Protein AF-A0A522FWD4-F1 (afdb_monomer_lite)

Sequence (171 aa):
MESTIRRTMKNAPSTPELKWQELSLNTLPHGPGVSNELAAQASQVLMGRAIPAAWKDVDYRQAAMEAEVEHAIAWQVRVNREERGWKQSNLANRMNTGQSAVSRLEDPAGGDVRVSTLLKAAHAFDCALLVRFVPYSEFAAVTADVRSDRLLACGFNDEQSQTRITSSYGH

Structure (mmCIF, N/CA/C/O backbone):
data_AF-A0A522FWD4-F1
#
_entry.id   AF-A0A522FWD4-F1
#
loop_
_atom_site.group_PDB
_atom_site.id
_atom_site.type_symbol
_atom_site.label_atom_id
_atom_site.label_alt_id
_atom_site.label_comp_id
_atom_site.label_asym_id
_atom_site.label_entity_id
_atom_site.label_seq_id
_atom_site.pdbx_PDB_ins_code
_atom_site.Cartn_x
_atom_site.Cartn_y
_atom_site.Cartn_z
_atom_site.occupancy
_atom_site.B_iso_or_equiv
_atom_site.auth_seq_id
_atom_site.auth_comp_id
_atom_site.auth_asym_id
_atom_site.auth_atom_id
_atom_site.pdbx_PDB_model_num
ATOM 1 N N . MET A 1 1 ? -15.386 -3.727 32.557 1.00 45.81 1 MET A N 1
ATOM 2 C CA . MET A 1 1 ? -15.192 -4.561 31.347 1.00 45.81 1 MET A CA 1
ATOM 3 C C . MET A 1 1 ? -13.833 -4.347 30.662 1.00 45.81 1 MET A C 1
ATOM 5 O O . MET A 1 1 ? -13.519 -5.100 29.756 1.00 45.81 1 MET A O 1
ATOM 9 N N . GLU A 1 2 ? -12.977 -3.424 31.128 1.00 32.91 2 GLU A N 1
ATOM 10 C CA . GLU A 1 2 ? -11.593 -3.254 30.624 1.00 32.91 2 GLU A CA 1
ATOM 11 C C . GLU A 1 2 ? -10.557 -4.221 31.239 1.00 32.91 2 GLU A C 1
ATOM 13 O O . GLU A 1 2 ? -9.424 -4.309 30.766 1.00 32.91 2 GLU A O 1
ATOM 18 N N . SER A 1 3 ? -10.915 -4.967 32.290 1.00 41.16 3 SER A N 1
ATOM 19 C CA . SER A 1 3 ? -9.969 -5.802 33.050 1.00 41.16 3 SER A CA 1
ATOM 20 C C . SER A 1 3 ? -9.715 -7.192 32.455 1.00 41.16 3 SER A C 1
ATOM 22 O O . SER A 1 3 ? -8.716 -7.822 32.797 1.00 41.16 3 SER A O 1
ATOM 24 N N . THR A 1 4 ? -10.565 -7.670 31.542 1.00 38.44 4 THR A N 1
ATOM 25 C CA . THR A 1 4 ? -10.429 -9.017 30.956 1.00 38.44 4 THR A CA 1
ATOM 26 C C . THR A 1 4 ? -9.455 -9.036 29.772 1.00 38.44 4 THR A C 1
ATOM 28 O O . THR A 1 4 ? -8.683 -9.980 29.628 1.00 38.44 4 THR A O 1
ATOM 31 N N . ILE A 1 5 ? -9.403 -7.960 28.977 1.00 39.94 5 ILE A N 1
ATOM 32 C CA . ILE A 1 5 ? -8.589 -7.885 27.748 1.00 39.94 5 ILE A CA 1
ATOM 33 C C . ILE A 1 5 ? -7.087 -7.767 28.063 1.00 39.94 5 ILE A C 1
ATOM 35 O O . ILE A 1 5 ? -6.254 -8.347 27.372 1.00 39.94 5 ILE A O 1
ATOM 39 N N . ARG A 1 6 ? -6.702 -7.108 29.168 1.00 35.59 6 ARG A N 1
ATOM 40 C CA . ARG A 1 6 ? -5.281 -7.025 29.569 1.00 35.59 6 ARG A CA 1
ATOM 41 C C . ARG A 1 6 ? -4.695 -8.359 30.051 1.00 35.59 6 ARG A C 1
ATOM 43 O O . ARG A 1 6 ? -3.475 -8.478 30.139 1.00 35.59 6 ARG A O 1
ATOM 50 N N . ARG A 1 7 ? -5.526 -9.359 30.377 1.00 35.22 7 ARG A N 1
ATOM 51 C CA . ARG A 1 7 ? -5.059 -10.663 30.881 1.00 35.22 7 ARG A CA 1
ATOM 52 C C . ARG A 1 7 ? -4.699 -11.633 29.755 1.00 35.22 7 ARG A C 1
ATOM 54 O O . ARG A 1 7 ? -3.834 -12.477 29.957 1.00 35.22 7 ARG A O 1
ATOM 61 N N . THR A 1 8 ? -5.302 -11.488 28.577 1.00 39.31 8 THR A N 1
ATOM 62 C CA . THR A 1 8 ? -5.103 -12.407 27.445 1.00 39.31 8 THR A CA 1
ATOM 63 C C . THR A 1 8 ? -3.861 -12.092 26.609 1.00 39.31 8 THR A C 1
ATOM 65 O O . THR A 1 8 ? -3.303 -13.004 26.011 1.00 39.31 8 THR A O 1
ATOM 68 N N . MET A 1 9 ? -3.340 -10.857 26.636 1.00 34.66 9 MET A N 1
ATOM 69 C CA . MET A 1 9 ? -2.091 -10.510 25.931 1.00 34.66 9 MET A CA 1
ATOM 70 C C . MET A 1 9 ? -0.801 -10.916 26.663 1.00 34.66 9 MET A C 1
ATOM 72 O O . MET A 1 9 ? 0.269 -10.883 26.065 1.00 34.66 9 MET A O 1
ATOM 76 N N . LYS A 1 10 ? -0.871 -11.340 27.933 1.00 39.94 10 LYS A N 1
ATOM 77 C CA . LYS A 1 10 ? 0.307 -11.831 28.678 1.00 39.94 10 LYS A CA 1
ATOM 78 C C . LYS A 1 10 ? 0.773 -13.237 28.265 1.00 39.94 10 LYS A C 1
ATOM 80 O O . LYS A 1 10 ? 1.850 -13.634 28.687 1.00 39.94 10 LYS A O 1
ATOM 85 N N . ASN A 1 11 ? -0.009 -13.954 27.452 1.00 40.97 11 ASN A N 1
ATOM 86 C CA . ASN A 1 11 ? 0.261 -15.336 27.035 1.00 40.97 11 ASN A CA 1
ATOM 87 C C . ASN A 1 11 ? 0.522 -15.489 25.525 1.00 40.97 11 ASN A C 1
ATOM 89 O O . ASN A 1 11 ? 0.455 -16.604 25.012 1.00 40.97 11 ASN A O 1
ATOM 93 N N . ALA A 1 12 ? 0.806 -14.405 24.794 1.00 41.47 12 ALA A N 1
ATOM 94 C CA . ALA A 1 12 ? 1.324 -14.557 23.435 1.00 41.47 12 ALA A CA 1
ATOM 95 C C . ALA A 1 12 ? 2.666 -15.317 23.509 1.00 41.47 12 ALA A C 1
ATOM 97 O O . ALA A 1 12 ? 3.496 -14.950 24.347 1.00 41.47 12 ALA A O 1
ATOM 98 N N . PRO A 1 13 ? 2.890 -16.376 22.705 1.00 39.97 13 PRO A N 1
ATOM 99 C CA . PRO A 1 13 ? 4.178 -17.053 22.692 1.00 39.97 13 PRO A CA 1
ATOM 100 C C . PRO A 1 13 ? 5.248 -16.016 22.355 1.00 39.97 13 PRO A C 1
ATOM 102 O O . PRO A 1 13 ? 5.158 -15.334 21.335 1.00 39.97 13 PRO A O 1
ATOM 105 N N . SER A 1 14 ? 6.228 -15.850 23.245 1.00 47.66 14 SER A N 1
ATOM 106 C CA . SER A 1 14 ? 7.379 -14.993 22.985 1.00 47.66 14 SER A CA 1
ATOM 107 C C . SER A 1 14 ? 8.062 -15.509 21.726 1.00 47.66 14 SER A C 1
ATOM 109 O O . SER A 1 14 ? 8.572 -16.631 21.732 1.00 47.66 14 SER A O 1
ATOM 111 N N . THR A 1 15 ? 8.052 -14.721 20.651 1.00 44.56 15 THR A N 1
ATOM 112 C CA . THR A 1 15 ? 8.848 -15.013 19.460 1.00 44.56 15 THR A CA 1
ATOM 113 C C . THR A 1 15 ? 10.297 -15.189 19.921 1.00 44.56 15 THR A C 1
ATOM 115 O O . THR A 1 15 ? 10.832 -14.254 20.523 1.00 44.56 15 THR A O 1
ATOM 118 N N . PRO A 1 16 ? 10.927 -16.364 19.738 1.00 47.03 16 PRO A N 1
ATOM 119 C CA . PRO A 1 16 ? 12.306 -16.547 20.161 1.00 47.03 16 PRO A CA 1
ATOM 120 C C . PRO A 1 16 ? 13.183 -15.544 19.409 1.00 47.03 16 PRO A C 1
ATOM 122 O O . PRO A 1 16 ? 13.099 -15.424 18.186 1.00 47.03 16 PRO A O 1
ATOM 125 N N . GLU A 1 17 ? 13.986 -14.787 20.155 1.00 40.53 17 GLU A N 1
ATOM 126 C CA . GLU A 1 17 ? 14.934 -13.814 19.618 1.00 40.53 17 GLU A CA 1
ATOM 127 C C . GLU A 1 17 ? 16.038 -14.578 18.870 1.00 40.53 17 GLU A C 1
ATOM 129 O O . GLU A 1 17 ? 17.002 -15.072 19.457 1.00 40.53 17 GLU A O 1
ATOM 134 N N . LEU A 1 18 ? 15.839 -14.774 17.565 1.00 42.09 18 LEU A N 1
ATOM 135 C CA . LEU A 1 18 ? 16.768 -15.504 16.710 1.00 42.09 18 LEU A CA 1
ATOM 136 C C . LEU A 1 18 ? 18.031 -14.662 16.503 1.00 42.09 18 LEU A C 1
ATOM 138 O O . LEU A 1 18 ? 18.002 -13.609 15.864 1.00 42.09 18 LEU A O 1
ATOM 142 N N . LYS A 1 19 ? 19.160 -15.135 17.041 1.00 44.81 19 LYS A N 1
ATOM 143 C CA . LYS A 1 19 ? 20.478 -14.550 16.777 1.00 44.81 19 LYS A CA 1
ATOM 144 C C . LYS A 1 19 ? 20.873 -14.840 15.329 1.00 44.81 19 LYS A C 1
ATOM 146 O O . LYS A 1 19 ? 21.016 -15.992 14.934 1.00 44.81 19 LYS A O 1
ATOM 151 N N . TRP A 1 20 ? 21.108 -13.781 14.558 1.00 41.31 20 TRP A N 1
ATOM 152 C CA . TRP A 1 20 ? 21.399 -13.809 13.117 1.00 41.31 20 TRP A CA 1
ATOM 153 C C . TRP A 1 20 ? 22.634 -14.628 12.683 1.00 41.31 20 TRP A C 1
ATOM 155 O O . TRP A 1 20 ? 22.859 -14.783 11.489 1.00 41.31 20 TRP A O 1
ATOM 165 N N . GLN A 1 21 ? 23.441 -15.152 13.612 1.00 47.34 21 GLN A N 1
ATOM 166 C CA . GLN A 1 21 ? 24.726 -15.801 13.316 1.00 47.34 21 GLN A CA 1
ATOM 167 C C . GLN A 1 21 ? 24.648 -17.316 13.026 1.00 47.34 21 GLN A C 1
ATOM 169 O O . GLN A 1 21 ? 25.662 -17.888 12.644 1.00 47.34 21 GLN A O 1
ATOM 174 N N . GLU A 1 22 ? 23.483 -17.970 13.142 1.00 41.38 22 GLU A N 1
ATOM 175 C CA . GLU A 1 22 ? 23.361 -19.444 13.006 1.00 41.38 22 GLU A CA 1
ATOM 176 C C . GLU A 1 22 ? 22.384 -19.932 11.915 1.00 41.38 22 GLU A C 1
ATOM 178 O O . GLU A 1 22 ? 22.171 -21.135 11.755 1.00 41.38 22 GLU A O 1
ATOM 183 N N . LEU A 1 23 ? 21.800 -19.037 11.113 1.00 37.28 23 LEU A N 1
ATOM 184 C CA . LEU A 1 23 ? 20.829 -19.424 10.085 1.00 37.28 23 LEU A CA 1
ATOM 185 C C . LEU A 1 23 ? 21.528 -19.823 8.774 1.00 37.28 23 LEU A C 1
ATOM 187 O O . LEU A 1 23 ? 21.748 -19.005 7.885 1.00 37.28 23 LEU A O 1
ATOM 191 N N . SER A 1 24 ? 21.849 -21.111 8.639 1.00 46.03 24 SER A N 1
ATOM 192 C CA . SER A 1 24 ? 22.010 -21.741 7.321 1.00 46.03 24 SER A CA 1
ATOM 193 C C . SER A 1 24 ? 20.687 -21.641 6.548 1.00 46.03 24 SER A C 1
ATOM 195 O O . SER A 1 24 ? 19.621 -21.842 7.134 1.00 46.03 24 SER A O 1
ATOM 197 N N . LEU A 1 25 ? 20.739 -21.373 5.234 1.00 44.12 25 LEU A N 1
ATOM 198 C CA . LEU A 1 25 ? 19.561 -21.236 4.354 1.00 44.12 25 LEU A CA 1
ATOM 199 C C . LEU A 1 25 ? 18.585 -22.433 4.429 1.00 44.12 25 LEU A C 1
ATOM 201 O O . LEU A 1 25 ? 17.412 -22.277 4.103 1.00 44.12 25 LEU A O 1
ATOM 205 N N . ASN A 1 26 ? 19.042 -23.595 4.911 1.00 42.28 26 ASN A N 1
ATOM 206 C CA . ASN A 1 26 ? 18.241 -24.814 5.062 1.00 42.28 26 ASN A CA 1
ATOM 207 C C . ASN A 1 26 ? 17.486 -24.941 6.404 1.00 42.28 26 ASN A C 1
ATOM 209 O O . ASN A 1 26 ? 16.779 -25.928 6.591 1.00 42.28 26 ASN A O 1
ATOM 213 N N . THR A 1 27 ? 17.607 -23.980 7.328 1.00 44.22 27 THR A N 1
ATOM 214 C CA . THR A 1 27 ? 17.000 -24.051 8.678 1.00 44.22 27 THR A CA 1
ATOM 215 C C . THR A 1 27 ? 16.095 -22.851 8.983 1.00 44.22 27 THR A C 1
ATOM 217 O O . THR A 1 27 ? 15.878 -22.503 10.143 1.00 44.22 27 THR A O 1
ATOM 220 N N . LEU A 1 28 ? 15.567 -22.170 7.962 1.00 39.78 28 LEU A N 1
ATOM 221 C CA . LEU A 1 28 ? 14.598 -21.097 8.193 1.00 39.78 28 LEU A CA 1
ATOM 222 C C . LEU A 1 28 ? 13.273 -21.699 8.698 1.00 39.78 28 LEU A C 1
ATOM 224 O O . LEU A 1 28 ? 12.717 -22.572 8.031 1.00 39.78 28 LEU A O 1
ATOM 228 N N . PRO A 1 29 ? 12.739 -21.258 9.852 1.00 43.88 29 PRO A N 1
ATOM 229 C CA . PRO A 1 29 ? 11.448 -21.730 10.334 1.00 43.88 29 PRO A CA 1
ATOM 230 C C . PRO A 1 29 ? 10.346 -21.327 9.346 1.00 43.88 29 PRO A C 1
ATOM 232 O O . PRO A 1 29 ? 10.140 -20.145 9.071 1.00 43.88 29 PRO A O 1
ATOM 235 N N . HIS A 1 30 ? 9.632 -22.313 8.804 1.00 47.50 30 HIS A N 1
ATOM 236 C CA . HIS A 1 30 ? 8.455 -22.073 7.975 1.00 47.50 30 HIS A CA 1
ATOM 237 C C . HIS A 1 30 ? 7.273 -21.666 8.867 1.00 47.50 30 HIS A C 1
ATOM 239 O O . HIS A 1 30 ? 7.034 -22.276 9.911 1.00 47.50 30 HIS A O 1
ATOM 245 N N . GLY A 1 31 ? 6.541 -20.620 8.473 1.00 40.72 31 GLY A N 1
ATOM 246 C CA . GLY A 1 31 ? 5.335 -20.194 9.183 1.00 40.72 31 GLY A CA 1
ATOM 247 C C . GLY A 1 31 ? 4.258 -21.293 9.177 1.00 40.72 31 GLY A C 1
ATOM 248 O O . GLY A 1 31 ? 4.197 -22.084 8.232 1.00 40.72 31 GLY A O 1
ATOM 249 N N . PRO A 1 32 ? 3.400 -21.373 10.207 1.00 42.03 32 PRO A N 1
ATOM 250 C CA . PRO A 1 32 ? 2.343 -22.373 10.254 1.00 42.03 32 PRO A CA 1
ATOM 251 C C . PRO A 1 32 ? 1.292 -22.066 9.176 1.00 42.03 32 PRO A C 1
ATOM 253 O O . PRO A 1 32 ? 0.534 -21.112 9.322 1.00 42.03 32 PRO A O 1
ATOM 256 N N . GLY A 1 33 ? 1.224 -22.868 8.106 1.00 47.00 33 GLY A N 1
ATOM 257 C CA . GLY A 1 33 ? -0.013 -22.969 7.317 1.00 47.00 33 GLY A CA 1
ATOM 258 C C . GLY A 1 33 ? 0.056 -22.985 5.788 1.00 47.00 33 GLY A C 1
ATOM 259 O O . GLY A 1 33 ? -1.010 -23.024 5.186 1.00 47.00 33 GLY A O 1
ATOM 260 N N . VAL A 1 34 ? 1.220 -22.993 5.126 1.00 43.12 34 VAL A N 1
ATOM 261 C CA . VAL A 1 34 ? 1.256 -23.096 3.648 1.00 43.12 34 VAL A CA 1
ATOM 262 C C . VAL A 1 34 ? 2.308 -24.107 3.192 1.00 43.12 34 VAL A C 1
ATOM 264 O O . VAL A 1 34 ? 3.494 -23.929 3.454 1.00 43.12 34 VAL A O 1
ATOM 267 N N . SER A 1 35 ? 1.884 -25.173 2.504 1.00 49.97 35 SER A N 1
ATOM 268 C CA . SER A 1 35 ? 2.802 -26.127 1.863 1.00 49.97 35 SER A CA 1
ATOM 269 C C . SER A 1 35 ? 3.562 -25.447 0.716 1.00 49.97 35 SER A C 1
ATOM 271 O O . SER A 1 35 ? 2.956 -24.721 -0.075 1.00 49.97 35 SER A O 1
ATOM 273 N N . ASN A 1 36 ? 4.867 -25.726 0.583 1.00 49.66 36 ASN A N 1
ATOM 274 C CA . ASN A 1 36 ? 5.764 -25.158 -0.444 1.00 49.66 36 ASN A CA 1
ATOM 275 C C . ASN A 1 36 ? 5.204 -25.218 -1.877 1.00 49.66 36 ASN A C 1
ATOM 277 O O . ASN A 1 36 ? 5.490 -24.348 -2.696 1.00 49.66 36 ASN A O 1
ATOM 281 N N . GLU A 1 37 ? 4.393 -26.228 -2.178 1.00 45.03 37 GLU A N 1
ATOM 282 C CA . GLU A 1 37 ? 3.821 -26.447 -3.505 1.00 45.03 37 GLU A CA 1
ATOM 283 C C . GLU A 1 37 ? 2.792 -25.380 -3.901 1.00 45.03 37 GLU A C 1
ATOM 285 O O . GLU A 1 37 ? 2.818 -24.919 -5.036 1.00 45.03 37 GLU A O 1
ATOM 290 N N . LEU A 1 38 ? 1.943 -24.912 -2.980 1.00 47.66 38 LEU A N 1
ATOM 291 C CA . LEU A 1 38 ? 0.913 -23.902 -3.273 1.00 47.66 38 LEU A CA 1
ATOM 292 C C . LEU A 1 38 ? 1.526 -22.524 -3.556 1.00 47.66 38 LEU A C 1
ATOM 294 O O . LEU A 1 38 ? 1.116 -21.834 -4.490 1.00 47.66 38 LEU A O 1
ATOM 298 N N . ALA A 1 39 ? 2.553 -22.146 -2.790 1.00 43.28 39 ALA A N 1
ATOM 299 C CA . ALA A 1 39 ? 3.295 -20.906 -3.010 1.00 43.28 39 ALA A CA 1
ATOM 300 C C . ALA A 1 39 ? 4.093 -20.942 -4.329 1.00 43.28 39 ALA A C 1
ATOM 302 O O . ALA A 1 39 ? 4.107 -19.958 -5.072 1.00 43.28 39 ALA A O 1
ATOM 303 N N . ALA A 1 40 ? 4.711 -22.084 -4.654 1.00 46.66 40 ALA A N 1
ATOM 304 C CA . ALA A 1 40 ? 5.443 -22.270 -5.906 1.00 46.66 40 ALA A CA 1
ATOM 305 C C . ALA A 1 40 ? 4.516 -22.278 -7.135 1.00 46.66 40 ALA A C 1
ATOM 307 O O . ALA A 1 40 ? 4.835 -21.660 -8.152 1.00 46.66 40 ALA A O 1
ATOM 308 N N . GLN A 1 41 ? 3.347 -22.917 -7.032 1.00 47.97 41 GLN A N 1
ATOM 309 C CA . GLN A 1 41 ? 2.347 -22.963 -8.103 1.00 47.97 41 GLN A CA 1
ATOM 310 C C . GLN A 1 41 ? 1.761 -21.574 -8.397 1.00 47.97 41 GLN A C 1
ATOM 312 O O . GLN A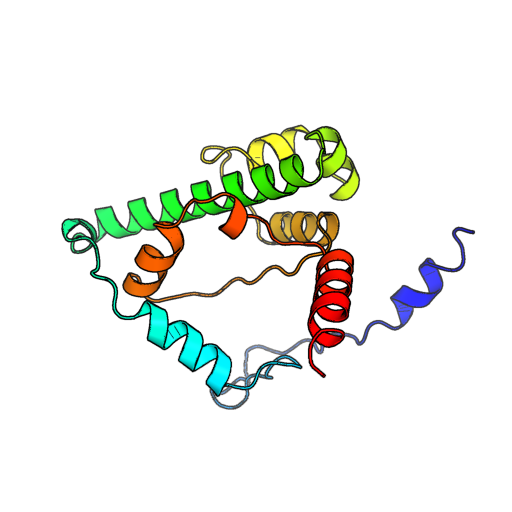 1 41 ? 1.638 -21.200 -9.563 1.00 47.97 41 GLN A O 1
ATOM 317 N N . ALA A 1 42 ? 1.474 -20.769 -7.366 1.00 48.91 42 ALA A N 1
ATOM 318 C CA . ALA A 1 42 ? 1.004 -19.393 -7.544 1.00 48.91 42 ALA A CA 1
ATOM 319 C C . ALA A 1 42 ? 2.040 -18.505 -8.265 1.00 48.91 42 ALA A C 1
ATOM 321 O O . ALA A 1 42 ? 1.672 -17.710 -9.131 1.00 48.91 42 ALA A O 1
ATOM 322 N N . SER A 1 43 ? 3.334 -18.677 -7.963 1.00 47.69 43 SER A N 1
ATOM 323 C CA . SER A 1 43 ? 4.421 -17.957 -8.647 1.00 47.69 43 SER A CA 1
ATOM 324 C C . SER A 1 43 ? 4.598 -18.428 -10.103 1.00 47.69 43 SER A C 1
ATOM 326 O O . SER A 1 43 ? 4.727 -17.599 -11.004 1.00 47.69 43 SER A O 1
ATOM 328 N N . GLN A 1 44 ? 4.482 -19.734 -10.386 1.00 49.88 44 GLN A N 1
ATOM 329 C CA . GLN A 1 44 ? 4.576 -20.280 -11.751 1.00 49.88 44 GLN A CA 1
ATOM 330 C C . GLN A 1 44 ? 3.498 -19.755 -12.711 1.00 49.88 44 GLN A C 1
ATOM 332 O O . GLN A 1 44 ? 3.799 -19.502 -13.877 1.00 49.88 44 GLN A O 1
ATOM 337 N N . VAL A 1 45 ? 2.265 -19.538 -12.241 1.00 52.56 45 VAL A N 1
ATOM 338 C CA . VAL A 1 45 ? 1.175 -18.988 -13.074 1.00 52.56 45 VAL A CA 1
ATOM 339 C C . VAL A 1 45 ? 1.458 -17.540 -13.511 1.00 52.56 45 VAL A C 1
ATOM 341 O O . VAL A 1 45 ? 1.031 -17.120 -14.586 1.00 52.56 45 VAL A O 1
ATOM 344 N N . LEU A 1 46 ? 2.222 -16.777 -12.722 1.00 51.56 46 LEU A N 1
ATOM 345 C CA . LEU A 1 46 ? 2.565 -15.379 -13.013 1.00 51.56 46 LEU A CA 1
ATOM 346 C C . LEU A 1 46 ? 3.832 -15.2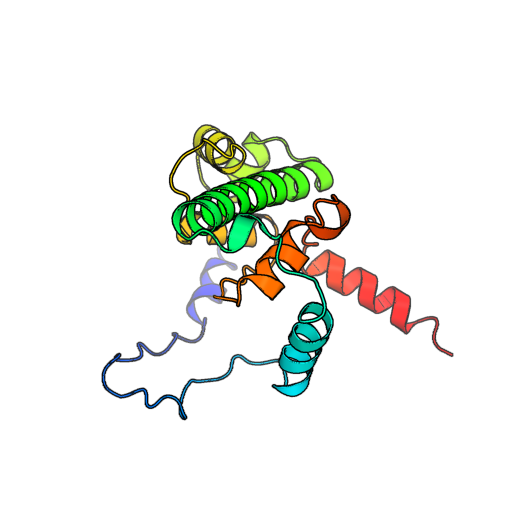26 -13.876 1.00 51.56 46 LEU A C 1
ATOM 348 O O . LEU A 1 46 ? 3.991 -14.206 -14.547 1.00 51.56 46 LEU A O 1
ATOM 352 N N . MET A 1 47 ? 4.696 -16.247 -13.930 1.00 48.78 47 MET A N 1
ATOM 353 C CA . MET A 1 47 ? 5.969 -16.239 -14.675 1.00 48.78 47 MET A CA 1
ATOM 354 C C . MET A 1 47 ? 5.833 -16.212 -16.214 1.00 48.78 47 MET A C 1
ATOM 356 O O . MET A 1 47 ? 6.842 -16.113 -16.909 1.00 48.78 47 MET A O 1
ATOM 360 N N . GLY A 1 48 ? 4.614 -16.255 -16.765 1.00 47.12 48 GLY A N 1
ATOM 361 C CA . GLY A 1 48 ? 4.352 -16.241 -18.212 1.00 47.12 48 GLY A CA 1
ATOM 362 C C . GLY A 1 48 ? 4.099 -14.864 -18.845 1.00 47.12 48 GLY A C 1
ATOM 363 O O . GLY A 1 48 ? 3.846 -14.794 -20.048 1.00 47.12 48 GLY A O 1
ATOM 364 N N . ARG A 1 49 ? 4.120 -13.766 -18.077 1.00 58.00 49 ARG A N 1
ATOM 365 C CA . ARG A 1 49 ? 3.865 -12.414 -18.611 1.00 58.00 49 ARG A CA 1
ATOM 366 C C . ARG A 1 49 ? 5.150 -11.727 -19.073 1.00 58.00 49 ARG A C 1
ATOM 368 O O . ARG A 1 49 ? 6.183 -11.781 -18.410 1.00 58.00 49 ARG A O 1
ATOM 375 N N . ALA A 1 50 ? 5.073 -11.077 -20.234 1.00 66.31 50 ALA A N 1
ATOM 376 C CA . ALA A 1 50 ? 6.200 -10.374 -20.832 1.00 66.31 50 ALA A CA 1
ATOM 377 C C . ALA A 1 50 ? 6.619 -9.178 -19.966 1.00 66.31 50 ALA A C 1
ATOM 379 O O . ALA A 1 50 ? 5.796 -8.329 -19.629 1.00 66.31 50 ALA A O 1
ATOM 380 N N . ILE A 1 51 ? 7.913 -9.095 -19.652 1.00 76.88 51 ILE A N 1
ATOM 381 C CA . ILE A 1 51 ? 8.506 -7.899 -19.049 1.00 76.88 51 ILE A CA 1
ATOM 382 C C . ILE A 1 51 ? 8.368 -6.750 -20.064 1.00 76.88 51 ILE A C 1
ATOM 384 O O . ILE A 1 51 ? 8.763 -6.937 -21.224 1.00 76.88 51 ILE A O 1
ATOM 388 N N . PRO A 1 52 ? 7.844 -5.571 -19.674 1.00 79.00 52 PRO A N 1
ATOM 389 C CA . PRO A 1 52 ? 7.784 -4.420 -20.567 1.00 79.00 52 PRO A CA 1
ATOM 390 C C . PRO A 1 52 ? 9.166 -4.111 -21.151 1.00 79.00 52 PRO A C 1
ATOM 392 O O . PRO A 1 52 ? 10.160 -4.091 -20.429 1.00 79.00 52 PRO A O 1
ATOM 395 N N . ALA A 1 53 ? 9.253 -3.842 -22.457 1.00 82.31 53 ALA A N 1
ATOM 396 C CA . ALA A 1 53 ? 10.546 -3.641 -23.122 1.00 82.31 53 ALA A CA 1
ATOM 397 C C . ALA A 1 53 ? 11.381 -2.509 -22.489 1.00 82.31 53 ALA A C 1
ATOM 399 O O . ALA A 1 53 ? 12.605 -2.615 -22.436 1.00 82.31 53 ALA A O 1
ATOM 400 N N . ALA A 1 54 ? 10.715 -1.476 -21.962 1.00 79.31 54 ALA A N 1
ATOM 401 C CA . ALA A 1 54 ? 11.343 -0.358 -21.261 1.00 79.31 54 ALA A CA 1
ATOM 402 C C . ALA A 1 54 ? 12.086 -0.780 -19.979 1.00 79.31 54 ALA A C 1
ATOM 404 O O . ALA A 1 54 ? 13.072 -0.156 -19.612 1.00 79.31 54 ALA A O 1
ATOM 405 N N . TRP A 1 55 ? 11.693 -1.884 -19.333 1.00 87.19 55 TRP A N 1
ATOM 406 C CA . TRP A 1 55 ? 12.311 -2.354 -18.084 1.00 87.19 55 TRP A CA 1
ATOM 407 C C . TRP A 1 55 ? 13.668 -3.042 -18.301 1.00 87.19 55 TRP A C 1
ATOM 409 O O . TRP A 1 55 ? 14.323 -3.466 -17.348 1.00 87.19 55 TRP A O 1
ATOM 419 N N . LYS A 1 56 ? 14.120 -3.162 -19.556 1.00 87.81 56 LYS A N 1
ATOM 420 C CA . LYS A 1 56 ? 15.502 -3.558 -19.858 1.00 87.81 56 LYS A CA 1
ATOM 421 C C . LYS A 1 56 ? 16.501 -2.516 -19.359 1.00 87.81 56 LYS A C 1
ATOM 423 O O . LYS A 1 56 ? 17.580 -2.891 -18.899 1.00 87.81 56 LYS A O 1
ATOM 428 N N . ASP A 1 57 ? 16.127 -1.241 -19.418 1.00 92.44 57 ASP A N 1
ATOM 429 C CA . ASP A 1 57 ? 16.913 -0.154 -18.850 1.00 92.44 57 ASP A CA 1
ATOM 430 C C . ASP A 1 57 ? 16.875 -0.208 -17.312 1.00 92.44 57 ASP A C 1
ATOM 432 O O . ASP A 1 57 ? 15.833 -0.494 -16.715 1.00 92.44 57 ASP A O 1
ATOM 436 N N . VAL A 1 58 ? 18.040 -0.039 -16.674 1.00 92.38 58 VAL A N 1
ATOM 437 C CA . VAL A 1 58 ? 18.202 -0.222 -15.220 1.00 92.38 58 VAL A CA 1
ATOM 438 C C . VAL A 1 58 ? 17.527 0.892 -14.446 1.00 92.38 58 VAL A C 1
ATOM 440 O O . VAL A 1 58 ? 16.742 0.605 -13.542 1.00 92.38 58 VAL A O 1
ATOM 443 N N . ASP A 1 59 ? 17.804 2.127 -14.835 1.00 92.25 59 ASP A N 1
ATOM 444 C CA . ASP A 1 59 ? 17.319 3.305 -14.133 1.00 92.25 59 ASP A CA 1
ATOM 445 C C . ASP A 1 59 ? 15.799 3.396 -14.295 1.00 92.25 59 ASP A C 1
ATOM 447 O O . ASP A 1 59 ? 15.073 3.612 -13.324 1.00 92.25 59 ASP A O 1
ATOM 451 N N . TYR A 1 60 ? 15.295 3.094 -15.497 1.00 89.94 60 TYR A N 1
ATOM 452 C CA . TYR A 1 60 ? 13.862 3.036 -15.753 1.00 89.94 60 TYR A CA 1
ATOM 453 C C . TYR A 1 60 ? 13.154 1.977 -14.903 1.00 89.94 60 TYR A C 1
ATOM 455 O O . TYR A 1 60 ? 12.139 2.286 -14.280 1.00 89.94 60 TYR A O 1
ATOM 463 N N . ARG A 1 61 ? 13.642 0.724 -14.857 1.00 93.00 61 ARG A N 1
ATOM 464 C CA . ARG A 1 61 ? 12.942 -0.326 -14.087 1.00 93.00 61 ARG A CA 1
ATOM 465 C C . ARG A 1 61 ? 12.976 -0.070 -12.584 1.00 93.00 61 ARG A C 1
ATOM 467 O O . ARG A 1 61 ? 12.032 -0.460 -11.907 1.00 93.00 61 ARG A O 1
ATOM 474 N N . GLN A 1 62 ? 14.039 0.551 -12.071 1.00 93.62 62 GLN A N 1
ATOM 475 C CA . GLN A 1 62 ? 14.150 0.895 -10.654 1.00 93.62 62 GLN A CA 1
ATOM 476 C C . GLN A 1 62 ? 13.160 2.002 -10.296 1.00 93.62 62 GLN A C 1
ATOM 478 O O . GLN A 1 62 ? 12.340 1.800 -9.406 1.00 93.62 62 GLN A O 1
ATOM 483 N N . ALA A 1 63 ? 13.143 3.095 -11.064 1.00 89.00 63 ALA A N 1
ATOM 484 C CA . ALA A 1 63 ? 12.189 4.183 -10.863 1.00 89.00 63 ALA A CA 1
ATOM 485 C C . ALA A 1 63 ? 10.731 3.719 -11.036 1.00 89.00 63 ALA A C 1
ATOM 487 O O . ALA A 1 63 ? 9.859 4.094 -10.255 1.00 89.00 63 ALA A O 1
ATOM 488 N N . ALA A 1 64 ? 10.460 2.866 -12.030 1.00 87.50 64 ALA A N 1
ATOM 489 C CA . ALA A 1 64 ? 9.137 2.277 -12.221 1.00 87.50 64 ALA A CA 1
ATOM 490 C C . ALA A 1 64 ? 8.741 1.391 -11.033 1.00 87.50 64 ALA A C 1
ATOM 492 O O . ALA A 1 64 ? 7.627 1.499 -10.541 1.00 87.50 64 ALA A O 1
ATOM 493 N N . MET A 1 65 ? 9.644 0.537 -10.543 1.00 92.38 65 MET A N 1
ATOM 494 C CA . MET A 1 65 ? 9.376 -0.302 -9.374 1.00 92.38 65 MET A CA 1
ATOM 495 C C . MET A 1 65 ? 9.071 0.533 -8.129 1.00 92.38 65 MET A C 1
ATOM 497 O O . MET A 1 65 ? 8.106 0.228 -7.435 1.00 92.38 65 MET A O 1
ATOM 501 N N . GLU A 1 66 ? 9.858 1.572 -7.855 1.00 91.38 66 GLU A N 1
ATOM 502 C CA . GLU A 1 66 ? 9.639 2.466 -6.713 1.00 91.38 66 GLU A CA 1
ATOM 503 C C . GLU A 1 66 ? 8.268 3.145 -6.796 1.00 91.38 66 GLU A C 1
ATOM 505 O O . GLU A 1 66 ? 7.457 3.000 -5.880 1.00 91.38 66 GLU A O 1
ATOM 510 N N . ALA A 1 67 ? 7.956 3.766 -7.937 1.00 88.31 67 ALA A N 1
ATOM 511 C CA . ALA A 1 67 ? 6.672 4.429 -8.147 1.00 88.31 67 ALA A CA 1
ATOM 512 C C . ALA A 1 67 ? 5.485 3.457 -8.034 1.00 88.31 67 ALA A C 1
ATOM 514 O O . ALA A 1 67 ? 4.468 3.776 -7.424 1.00 88.31 67 ALA A O 1
ATOM 515 N N . GLU A 1 68 ? 5.587 2.257 -8.609 1.00 88.81 68 GLU A N 1
ATOM 516 C CA . GLU A 1 68 ? 4.528 1.246 -8.528 1.00 88.81 68 GLU A CA 1
ATOM 517 C C . GLU A 1 68 ? 4.323 0.738 -7.092 1.00 88.81 68 GLU A C 1
ATOM 519 O O . GLU A 1 68 ? 3.186 0.520 -6.679 1.00 88.81 68 GLU A O 1
ATOM 524 N N . VAL A 1 69 ? 5.391 0.594 -6.296 1.00 90.56 69 VAL A N 1
ATOM 525 C CA . VAL A 1 69 ? 5.279 0.238 -4.869 1.00 90.56 69 VAL A CA 1
ATOM 526 C C . VAL A 1 69 ? 4.546 1.333 -4.089 1.00 90.56 69 VAL A C 1
ATOM 528 O O . VAL A 1 69 ? 3.634 1.025 -3.317 1.00 90.56 69 VAL A O 1
ATOM 531 N N . GLU A 1 70 ? 4.907 2.599 -4.301 1.00 90.19 70 GLU A N 1
ATOM 532 C CA . GLU A 1 70 ? 4.271 3.750 -3.648 1.00 90.19 70 GLU A CA 1
ATOM 533 C C . GLU A 1 70 ? 2.785 3.864 -4.020 1.00 90.19 70 GLU A C 1
ATOM 535 O O . GLU A 1 70 ? 1.924 3.957 -3.136 1.00 90.19 70 GLU A O 1
ATOM 540 N N . HIS A 1 71 ? 2.461 3.766 -5.314 1.00 88.31 71 HIS A N 1
ATOM 541 C CA . HIS A 1 71 ? 1.081 3.762 -5.803 1.00 88.31 71 HIS A CA 1
ATOM 542 C C . HIS A 1 71 ? 0.273 2.599 -5.228 1.00 88.31 71 HIS A C 1
ATOM 544 O O . HIS A 1 71 ? -0.835 2.811 -4.726 1.00 88.31 71 HIS A O 1
ATOM 550 N N . ALA A 1 72 ? 0.820 1.381 -5.272 1.00 88.25 72 ALA A N 1
ATOM 551 C CA . ALA A 1 72 ? 0.129 0.188 -4.804 1.00 88.25 72 ALA A CA 1
ATOM 552 C C . ALA A 1 72 ? -0.230 0.297 -3.319 1.00 88.25 72 ALA A C 1
ATOM 554 O O . ALA A 1 72 ? -1.371 0.026 -2.948 1.00 88.25 72 ALA A O 1
ATOM 555 N N . ILE A 1 73 ? 0.703 0.752 -2.475 1.00 92.06 73 ILE A N 1
ATOM 556 C CA . ILE A 1 73 ? 0.451 0.960 -1.043 1.00 92.06 73 ILE A CA 1
ATOM 557 C C . ILE A 1 73 ? -0.650 2.007 -0.838 1.00 92.06 73 ILE A C 1
ATOM 559 O O . ILE A 1 73 ? -1.623 1.743 -0.124 1.00 92.06 73 ILE A O 1
ATOM 563 N N . ALA A 1 74 ? -0.522 3.172 -1.476 1.00 92.00 74 ALA A N 1
ATOM 564 C CA . ALA A 1 74 ? -1.458 4.278 -1.305 1.00 92.00 74 ALA A CA 1
ATOM 565 C C . ALA A 1 74 ? -2.884 3.900 -1.722 1.00 92.00 74 ALA A C 1
ATOM 567 O O . ALA A 1 74 ? -3.850 4.115 -0.979 1.00 92.00 74 ALA A O 1
ATOM 568 N N . TRP A 1 75 ? -3.023 3.278 -2.892 1.00 90.94 75 TRP A N 1
ATOM 569 C CA . TRP A 1 75 ? -4.315 2.839 -3.404 1.00 90.94 75 TRP A CA 1
ATOM 570 C C . TRP A 1 75 ? -4.888 1.684 -2.602 1.00 90.94 75 TRP A C 1
ATOM 572 O O . TRP A 1 75 ? -6.078 1.710 -2.296 1.00 90.94 75 TRP A O 1
ATOM 582 N N . GLN A 1 76 ? -4.073 0.710 -2.197 1.00 92.81 76 GLN A N 1
ATOM 583 C CA . GLN A 1 76 ? -4.548 -0.400 -1.382 1.00 92.81 76 GLN A CA 1
ATOM 584 C C . GLN A 1 76 ? -5.133 0.097 -0.058 1.00 92.81 76 GLN A C 1
ATOM 586 O O . GLN A 1 76 ? -6.236 -0.308 0.314 1.00 92.81 76 GLN A O 1
ATOM 591 N N . VAL A 1 77 ? -4.450 1.011 0.635 1.00 94.69 77 VAL A N 1
ATOM 592 C CA . VAL A 1 77 ? -4.954 1.591 1.888 1.00 94.69 77 VAL A CA 1
ATOM 593 C C . VAL A 1 77 ? -6.255 2.353 1.648 1.00 94.69 77 VAL A C 1
ATOM 595 O O . VAL A 1 77 ? -7.230 2.149 2.379 1.00 94.69 77 VAL A O 1
ATOM 598 N N . ARG A 1 78 ? -6.302 3.181 0.598 1.00 93.44 78 ARG A N 1
ATOM 599 C CA . ARG A 1 78 ? -7.488 3.965 0.252 1.00 93.44 78 ARG A CA 1
ATOM 600 C C . ARG A 1 78 ? -8.690 3.086 -0.085 1.00 93.44 78 ARG A C 1
ATOM 602 O O . ARG A 1 78 ? -9.757 3.300 0.485 1.00 93.44 78 ARG A O 1
ATOM 609 N N . VAL A 1 79 ? -8.520 2.088 -0.950 1.00 91.25 79 VAL A N 1
ATOM 610 C CA . VAL A 1 79 ? -9.578 1.139 -1.331 1.00 91.25 79 VAL A CA 1
ATOM 611 C C . VAL A 1 79 ? -10.071 0.387 -0.100 1.00 91.25 79 VAL A C 1
ATOM 613 O O . VAL A 1 79 ? -11.266 0.381 0.173 1.00 91.25 79 VAL A O 1
ATOM 616 N N . ASN A 1 80 ? -9.171 -0.165 0.722 1.00 94.69 80 ASN A N 1
ATOM 617 C CA . ASN A 1 80 ? -9.570 -0.875 1.940 1.00 94.69 80 ASN A CA 1
ATOM 618 C C . ASN A 1 80 ? -10.356 0.011 2.911 1.00 94.69 80 ASN A C 1
ATOM 620 O O . ASN A 1 80 ? -11.274 -0.480 3.573 1.00 94.69 80 ASN A O 1
ATOM 624 N N . ARG A 1 81 ? -10.017 1.303 2.996 1.00 96.19 81 ARG A N 1
ATOM 625 C CA . ARG A 1 81 ? -10.752 2.287 3.793 1.00 96.19 81 ARG A CA 1
ATOM 626 C C . ARG A 1 81 ? -12.133 2.585 3.198 1.00 96.19 81 ARG A C 1
ATOM 628 O O . ARG A 1 81 ? -13.117 2.602 3.937 1.00 96.19 81 ARG A O 1
ATOM 635 N N . GLU A 1 82 ? -12.201 2.870 1.902 1.00 94.06 82 GLU A N 1
ATOM 636 C CA . GLU A 1 82 ? -13.427 3.293 1.214 1.00 94.06 82 GLU A CA 1
ATOM 637 C C . GLU A 1 82 ? -14.455 2.164 1.120 1.00 94.06 82 GLU A C 1
ATOM 639 O O . GLU A 1 82 ? -15.615 2.393 1.456 1.00 94.06 82 GLU A O 1
ATOM 644 N N . GLU A 1 83 ? -14.029 0.936 0.817 1.00 89.75 83 GLU A N 1
ATOM 645 C CA . GLU A 1 83 ? -14.897 -0.255 0.785 1.00 89.75 83 GLU A CA 1
ATOM 646 C C . GLU A 1 83 ? -15.502 -0.582 2.160 1.00 89.75 83 GLU A C 1
ATOM 648 O O . GLU A 1 83 ? -16.595 -1.131 2.269 1.00 89.75 83 GLU A O 1
ATOM 653 N N . ARG A 1 84 ? -14.832 -0.178 3.247 1.00 92.69 84 ARG A N 1
ATOM 654 C CA . ARG A 1 84 ? -15.354 -0.290 4.620 1.00 92.69 84 ARG A CA 1
ATOM 655 C C . ARG A 1 84 ? -16.226 0.904 5.034 1.00 92.69 84 ARG A C 1
ATOM 657 O O . ARG A 1 84 ? -16.669 0.973 6.182 1.00 92.69 84 ARG A O 1
ATOM 664 N N . GLY A 1 85 ? -16.444 1.872 4.142 1.00 94.56 85 GLY A N 1
ATOM 665 C CA . GLY A 1 85 ? -17.209 3.093 4.406 1.00 94.56 85 GLY A CA 1
ATOM 666 C C . GLY A 1 85 ? -16.535 4.048 5.397 1.00 94.56 85 GLY A C 1
ATOM 667 O O . GLY A 1 85 ? -17.207 4.833 6.069 1.00 94.56 85 GLY A O 1
ATOM 668 N N . TRP A 1 86 ? -15.211 3.971 5.558 1.00 97.25 86 TRP A N 1
ATOM 669 C CA . TRP A 1 86 ? -14.480 4.753 6.556 1.00 97.25 86 TRP A CA 1
ATOM 670 C C . TRP A 1 86 ? -13.987 6.086 5.988 1.00 97.25 86 TRP A C 1
ATOM 672 O O . TRP A 1 86 ? -13.476 6.168 4.873 1.00 97.25 86 TRP A O 1
ATOM 682 N N . LYS A 1 87 ? -14.046 7.149 6.795 1.00 97.25 87 LYS A N 1
ATOM 683 C CA . LYS A 1 87 ? -13.292 8.387 6.536 1.00 97.25 87 LYS A CA 1
ATOM 684 C C . LYS A 1 87 ? -11.840 8.214 6.983 1.00 97.25 87 LYS A C 1
ATOM 686 O O . LYS A 1 87 ? -11.539 7.355 7.812 1.00 97.25 87 LYS A O 1
ATOM 691 N N . GLN A 1 88 ? -10.934 9.072 6.514 1.00 96.94 88 GLN A N 1
ATOM 692 C CA . GLN A 1 88 ? -9.524 9.035 6.940 1.00 96.94 88 GLN A CA 1
ATOM 693 C C . GLN A 1 88 ? -9.361 9.139 8.465 1.00 96.94 88 GLN A C 1
ATOM 695 O O . GLN A 1 88 ? -8.540 8.440 9.050 1.00 96.94 88 GLN A O 1
ATOM 700 N N . SER A 1 89 ? -10.194 9.940 9.139 1.00 97.44 89 SER A N 1
ATOM 701 C CA . SER A 1 89 ? -10.205 10.033 10.606 1.00 97.44 89 SER A CA 1
ATOM 702 C C . SER A 1 89 ? -10.628 8.729 11.293 1.00 97.44 89 SER A C 1
ATOM 704 O O . SER A 1 89 ? -10.122 8.402 12.364 1.00 97.44 89 SER A O 1
ATOM 706 N N . ASN A 1 90 ? -11.510 7.935 10.676 1.00 97.94 90 ASN A N 1
ATOM 707 C CA . ASN A 1 90 ? -11.908 6.635 11.214 1.00 97.94 90 ASN A CA 1
ATOM 708 C C . ASN A 1 90 ? -10.756 5.626 11.172 1.00 97.94 90 ASN A C 1
ATOM 710 O O . ASN A 1 90 ? -10.602 4.859 12.126 1.00 97.94 90 ASN A O 1
ATOM 714 N N . LEU A 1 91 ? -9.971 5.629 10.090 1.00 97.81 91 LEU A N 1
ATOM 715 C CA . LEU A 1 91 ? -8.774 4.797 9.970 1.00 97.81 91 LEU A CA 1
ATOM 716 C C . LEU A 1 91 ? -7.675 5.281 10.925 1.00 97.81 91 LEU A C 1
ATOM 718 O O . LEU A 1 91 ? -7.087 4.473 11.639 1.00 97.81 91 LEU A O 1
ATOM 722 N N . ALA A 1 92 ? -7.474 6.597 11.031 1.00 97.62 92 ALA A N 1
ATOM 723 C CA . ALA A 1 92 ? -6.491 7.187 11.936 1.00 97.62 92 ALA A CA 1
ATOM 724 C C . ALA A 1 92 ? -6.734 6.775 13.397 1.00 97.62 92 ALA A C 1
ATOM 726 O O . ALA A 1 92 ? -5.812 6.327 14.079 1.00 97.62 92 ALA A O 1
ATOM 727 N N . ASN A 1 93 ? -7.995 6.825 13.841 1.00 97.69 93 ASN A N 1
ATOM 728 C CA . ASN A 1 93 ? -8.389 6.381 15.178 1.00 97.69 93 ASN A CA 1
ATOM 729 C C . ASN A 1 93 ? -8.089 4.891 15.407 1.00 97.69 93 ASN A C 1
ATOM 731 O O . ASN A 1 93 ? -7.580 4.528 16.463 1.00 97.69 93 ASN A O 1
ATOM 735 N N . ARG A 1 94 ? -8.358 4.027 14.418 1.00 97.50 94 ARG A N 1
ATOM 736 C CA . ARG A 1 94 ? -8.083 2.579 14.509 1.00 97.50 94 ARG A CA 1
ATOM 737 C C . ARG A 1 94 ? -6.589 2.265 14.530 1.00 97.50 94 ARG A C 1
ATOM 739 O O . ARG A 1 94 ? -6.160 1.373 15.249 1.00 97.50 94 ARG A O 1
ATOM 746 N N . MET A 1 95 ? -5.795 3.029 13.786 1.00 96.69 95 MET A N 1
ATOM 747 C CA . MET A 1 95 ? -4.334 2.922 13.762 1.00 96.69 95 MET A CA 1
ATOM 748 C C . MET A 1 95 ? -3.652 3.594 14.966 1.00 96.69 95 MET A C 1
ATOM 750 O O . MET A 1 95 ? -2.424 3.530 15.079 1.00 96.69 95 MET A O 1
ATOM 754 N N . ASN A 1 96 ? -4.414 4.262 15.843 1.00 95.81 96 ASN A N 1
ATOM 755 C CA . ASN A 1 96 ? -3.903 5.110 16.921 1.00 95.81 96 ASN A CA 1
ATOM 756 C C . ASN A 1 96 ? -2.856 6.124 16.406 1.00 95.81 96 ASN A C 1
ATOM 758 O O . ASN A 1 96 ? -1.702 6.158 16.846 1.00 95.81 96 ASN A O 1
ATOM 762 N N . THR A 1 97 ? -3.239 6.895 15.386 1.00 94.75 97 THR A N 1
ATOM 763 C CA . THR A 1 97 ? -2.404 7.913 14.735 1.00 94.75 97 THR A CA 1
ATOM 764 C C . THR A 1 97 ? -3.229 9.146 14.341 1.00 94.75 97 THR A C 1
ATOM 766 O O . THR A 1 97 ? -4.435 9.197 14.566 1.00 94.75 97 THR A O 1
ATOM 769 N N . GLY A 1 98 ? -2.583 10.164 13.769 1.00 94.12 98 GLY A N 1
ATOM 770 C CA . GLY A 1 98 ? -3.249 11.371 13.276 1.00 94.12 98 GLY A CA 1
ATOM 771 C C . GLY A 1 98 ? -3.793 11.212 11.854 1.00 94.12 98 GLY A C 1
ATOM 772 O O . GLY A 1 98 ? -3.232 10.477 11.044 1.00 94.12 98 GLY A O 1
ATOM 773 N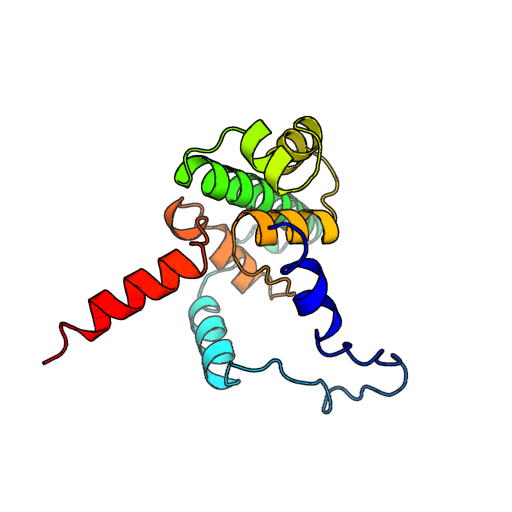 N . GLN A 1 99 ? -4.845 11.962 11.508 1.00 93.81 99 GLN A N 1
ATOM 774 C CA . GLN A 1 99 ? -5.407 11.963 10.148 1.00 93.81 99 GLN A CA 1
ATOM 775 C C . GLN A 1 99 ? -4.367 12.339 9.079 1.00 93.81 99 GLN A C 1
ATOM 777 O O . GLN A 1 99 ? -4.390 11.779 7.989 1.00 93.81 99 GLN A O 1
ATOM 782 N N . SER A 1 100 ? -3.422 13.230 9.391 1.00 93.31 100 SER A N 1
ATOM 783 C CA . SER A 1 100 ? -2.332 13.593 8.476 1.00 93.31 100 SER A CA 1
ATOM 784 C C . SER A 1 100 ? -1.424 12.410 8.126 1.00 93.31 100 SER A C 1
ATOM 786 O O . SER A 1 100 ? -0.928 12.344 7.006 1.00 93.31 100 SER A O 1
ATOM 788 N N . ALA A 1 101 ? -1.236 11.453 9.040 1.00 92.12 101 ALA A N 1
ATOM 789 C CA . ALA A 1 101 ? -0.474 10.238 8.762 1.00 92.12 101 ALA A CA 1
ATOM 790 C C . ALA A 1 101 ? -1.222 9.318 7.789 1.00 92.12 101 ALA A C 1
ATOM 792 O O . ALA A 1 101 ? -0.603 8.767 6.887 1.00 92.12 101 ALA A O 1
ATOM 793 N N . VAL A 1 102 ? -2.548 9.204 7.926 1.00 95.19 102 VAL A N 1
ATOM 794 C CA . VAL A 1 102 ? -3.388 8.467 6.966 1.00 95.19 102 VAL A CA 1
ATOM 795 C C . VAL A 1 102 ? -3.413 9.166 5.610 1.00 95.19 102 VAL A C 1
ATOM 797 O O . VAL A 1 102 ? 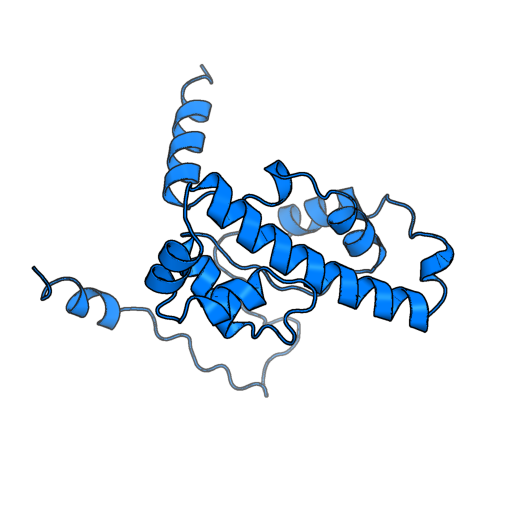-3.291 8.506 4.590 1.00 95.19 102 VAL A O 1
ATOM 800 N N . SER A 1 103 ? -3.502 10.497 5.589 1.00 94.56 103 SER A N 1
ATOM 801 C CA . SER A 1 103 ? -3.458 11.261 4.340 1.00 94.56 103 SER A CA 1
ATOM 802 C C . SER A 1 103 ? -2.161 11.031 3.569 1.00 94.56 103 SER A C 1
ATOM 804 O O . SER A 1 103 ? -2.223 10.892 2.359 1.00 94.56 103 SER A O 1
ATOM 806 N N . ARG A 1 104 ? -1.009 10.980 4.252 1.00 93.31 104 ARG A N 1
ATOM 807 C CA . ARG A 1 104 ? 0.277 10.645 3.617 1.00 93.31 104 ARG A CA 1
ATOM 808 C C . ARG A 1 104 ? 0.331 9.190 3.174 1.00 93.31 104 ARG A C 1
ATOM 810 O O . ARG A 1 104 ? 0.876 8.899 2.127 1.00 93.31 104 ARG A O 1
ATOM 817 N N . LEU A 1 105 ? -0.241 8.286 3.967 1.00 94.06 105 LEU A N 1
ATOM 818 C CA . LEU A 1 105 ? -0.290 6.868 3.629 1.00 94.06 105 LEU A CA 1
ATOM 819 C C . LEU A 1 105 ? -1.154 6.588 2.387 1.00 94.06 105 LEU A C 1
ATOM 821 O O . LEU A 1 105 ? -0.918 5.598 1.714 1.00 94.06 105 LEU A O 1
ATOM 825 N N . GLU A 1 106 ? -2.140 7.440 2.097 1.00 94.44 106 GLU A N 1
ATOM 826 C CA . GLU A 1 106 ? -3.003 7.377 0.906 1.00 94.44 106 GLU A CA 1
ATOM 827 C C . GLU A 1 106 ? -2.505 8.250 -0.260 1.00 94.44 106 GLU A C 1
ATOM 829 O O . GLU A 1 106 ? -3.184 8.339 -1.286 1.00 94.44 106 GLU A O 1
ATOM 834 N N . ASP A 1 107 ? -1.350 8.900 -0.107 1.00 92.00 107 ASP A N 1
ATOM 835 C CA . ASP A 1 107 ? -0.723 9.740 -1.123 1.00 92.00 107 ASP A CA 1
ATOM 836 C C . ASP A 1 107 ? 0.510 9.019 -1.688 1.00 92.00 107 ASP A C 1
ATOM 838 O O . ASP A 1 107 ? 1.461 8.784 -0.940 1.00 92.00 107 ASP A O 1
ATOM 842 N N . PRO A 1 108 ? 0.538 8.682 -2.989 1.00 87.00 108 PRO A N 1
ATOM 843 C CA . PRO A 1 108 ? 1.720 8.098 -3.619 1.00 87.00 108 PRO A CA 1
ATOM 844 C C . PRO A 1 108 ? 2.968 8.982 -3.501 1.00 87.00 108 PRO A C 1
ATOM 846 O O . PRO A 1 108 ? 4.071 8.467 -3.428 1.00 87.00 108 PRO A O 1
ATOM 849 N N . ALA A 1 109 ? 2.804 10.306 -3.410 1.00 86.50 109 ALA A N 1
ATOM 850 C CA . ALA A 1 109 ? 3.898 11.250 -3.175 1.00 86.50 109 ALA A CA 1
ATOM 851 C C . ALA A 1 109 ? 4.090 11.585 -1.678 1.00 86.50 109 ALA A C 1
ATOM 853 O O . ALA A 1 109 ? 4.805 12.527 -1.326 1.00 86.50 109 ALA A O 1
ATOM 854 N N . GLY A 1 110 ? 3.448 10.833 -0.777 1.00 75.19 110 GLY A N 1
ATOM 855 C CA . GLY A 1 110 ? 3.391 11.092 0.665 1.00 75.19 110 GLY A CA 1
ATOM 856 C C . GLY A 1 110 ? 4.702 10.859 1.427 1.00 75.19 110 GLY A C 1
ATOM 857 O O . GLY A 1 110 ? 4.768 11.156 2.628 1.00 75.19 110 GLY A O 1
ATOM 858 N N . GLY A 1 111 ? 5.734 10.370 0.733 1.00 76.69 111 GLY A N 1
ATOM 859 C CA . GLY A 1 111 ? 7.063 10.058 1.252 1.00 76.69 111 GLY A CA 1
ATOM 860 C C . GLY A 1 111 ? 7.159 8.676 1.904 1.00 76.69 111 GLY A C 1
ATOM 861 O O . GLY A 1 111 ? 6.234 7.869 1.842 1.00 76.69 111 GLY A O 1
ATOM 862 N N . ASP A 1 112 ? 8.287 8.419 2.568 1.00 80.94 112 ASP A N 1
ATOM 863 C CA . ASP A 1 112 ? 8.629 7.093 3.091 1.00 80.94 112 ASP A CA 1
ATOM 864 C C . ASP A 1 112 ? 7.576 6.504 4.044 1.00 80.94 112 ASP A C 1
ATOM 866 O O . ASP A 1 112 ? 7.350 6.979 5.169 1.00 80.94 112 ASP A O 1
ATOM 870 N N . VAL A 1 113 ? 7.003 5.370 3.637 1.00 87.00 113 VAL A N 1
ATOM 871 C CA . VAL A 1 113 ? 6.113 4.563 4.471 1.00 87.00 113 VAL A CA 1
ATOM 872 C C . VAL A 1 113 ? 6.914 3.485 5.194 1.00 87.00 113 VAL A C 1
ATOM 874 O O . VAL A 1 113 ? 7.495 2.580 4.601 1.00 87.00 113 VAL A O 1
ATOM 877 N N . ARG A 1 114 ? 6.909 3.534 6.529 1.00 91.81 114 ARG A N 1
ATOM 878 C CA . ARG A 1 114 ? 7.543 2.494 7.352 1.00 91.81 114 ARG A CA 1
ATOM 879 C C . ARG A 1 114 ? 6.681 1.236 7.401 1.00 91.81 114 ARG A C 1
ATOM 881 O O . ARG A 1 114 ? 5.471 1.323 7.605 1.00 91.81 114 ARG A O 1
ATOM 888 N N . VAL A 1 115 ? 7.322 0.065 7.398 1.00 93.81 115 VAL A N 1
ATOM 889 C CA . VAL A 1 115 ? 6.652 -1.234 7.621 1.00 93.81 115 VAL A CA 1
ATOM 890 C C . VAL A 1 115 ? 5.830 -1.234 8.917 1.00 93.81 115 VAL A C 1
ATOM 892 O O . VAL A 1 115 ? 4.725 -1.763 8.954 1.00 93.81 115 VAL A O 1
ATOM 895 N N . SER A 1 116 ? 6.303 -0.565 9.972 1.00 94.62 116 SER A N 1
ATOM 896 C CA . SER A 1 116 ? 5.551 -0.423 11.227 1.00 94.62 116 SER A CA 1
ATOM 897 C C . SER A 1 116 ? 4.223 0.329 11.071 1.00 94.62 116 SER A C 1
ATOM 899 O O . SER A 1 116 ? 3.273 0.046 11.800 1.00 94.62 116 SER A O 1
ATOM 901 N N . THR A 1 117 ? 4.122 1.260 10.121 1.00 94.38 117 THR A N 1
ATOM 902 C CA . THR A 1 117 ? 2.868 1.945 9.780 1.00 94.38 117 THR A CA 1
ATOM 903 C C . THR A 1 117 ? 1.936 1.017 9.006 1.00 94.38 117 THR A C 1
ATOM 905 O O . THR A 1 117 ? 0.747 0.965 9.318 1.00 94.38 117 THR A O 1
ATOM 908 N N . LEU A 1 118 ? 2.470 0.237 8.060 1.00 95.56 118 LEU A N 1
ATOM 909 C CA . LEU A 1 118 ? 1.695 -0.762 7.314 1.00 95.56 118 LEU A CA 1
ATOM 910 C C . LEU A 1 118 ? 1.116 -1.838 8.237 1.00 95.56 118 LEU A C 1
ATOM 912 O O . LEU A 1 118 ? -0.048 -2.193 8.103 1.00 95.56 118 LEU A O 1
ATOM 916 N N . LEU A 1 119 ? 1.879 -2.289 9.237 1.00 96.38 119 LEU A N 1
ATOM 917 C CA . LEU A 1 119 ? 1.388 -3.223 10.254 1.00 96.38 119 LEU A CA 1
ATOM 918 C C . LEU A 1 119 ? 0.202 -2.645 11.040 1.00 96.38 119 LEU A C 1
ATOM 920 O O . LEU A 1 119 ? -0.784 -3.341 11.266 1.00 96.38 119 LEU A O 1
ATOM 924 N N . LYS A 1 120 ? 0.243 -1.358 11.415 1.00 96.62 120 LYS A N 1
ATOM 925 C CA . LYS A 1 120 ? -0.903 -0.695 12.066 1.00 96.62 120 LYS A CA 1
ATOM 926 C C . LYS A 1 120 ? -2.132 -0.655 11.163 1.00 96.62 120 LYS A C 1
ATOM 928 O O . LYS A 1 120 ? -3.237 -0.851 11.659 1.00 96.62 120 LYS A O 1
ATOM 933 N N . ALA A 1 121 ? -1.946 -0.393 9.869 1.00 96.75 121 ALA A N 1
ATOM 934 C CA . ALA A 1 121 ? -3.038 -0.411 8.902 1.00 96.75 121 ALA A CA 1
ATOM 935 C C . ALA A 1 121 ? -3.625 -1.825 8.764 1.00 96.75 121 ALA A C 1
ATOM 937 O O . ALA A 1 121 ? -4.835 -1.984 8.877 1.00 96.75 121 ALA A O 1
ATOM 938 N N . ALA A 1 122 ? -2.782 -2.853 8.639 1.00 96.81 122 ALA A N 1
ATOM 939 C CA . ALA A 1 122 ? -3.204 -4.252 8.566 1.00 96.81 122 ALA A CA 1
ATOM 940 C C . ALA A 1 122 ? -4.013 -4.678 9.806 1.00 96.81 122 ALA A C 1
ATOM 942 O O . ALA A 1 122 ? -5.106 -5.224 9.679 1.00 96.81 122 ALA A O 1
ATOM 943 N N . HIS A 1 123 ? -3.554 -4.315 11.010 1.00 96.62 123 HIS A N 1
ATOM 944 C CA . HIS A 1 123 ? -4.321 -4.527 12.242 1.00 96.62 123 HIS A CA 1
ATOM 945 C C . HIS A 1 123 ? -5.650 -3.762 12.260 1.00 96.62 123 HIS A C 1
ATOM 947 O O . HIS A 1 123 ? -6.660 -4.302 12.698 1.00 96.62 123 HIS A O 1
ATOM 953 N N . ALA A 1 124 ? -5.670 -2.512 11.787 1.00 96.56 124 ALA A N 1
ATOM 954 C CA . ALA A 1 124 ? -6.894 -1.718 11.709 1.00 96.56 124 ALA A CA 1
ATOM 955 C C . ALA A 1 124 ? -7.910 -2.301 10.713 1.00 96.56 124 ALA A C 1
ATOM 957 O O . ALA A 1 124 ? -9.113 -2.167 10.932 1.00 96.56 124 ALA A O 1
ATOM 958 N N . PHE A 1 125 ? -7.431 -2.927 9.637 1.00 96.25 125 PHE A N 1
ATOM 959 C CA . PHE A 1 125 ? -8.246 -3.588 8.618 1.00 96.25 125 PHE A CA 1
ATOM 960 C C . PHE A 1 125 ? -8.627 -5.032 8.959 1.00 96.25 125 PHE A C 1
ATOM 962 O O . PHE A 1 125 ? -9.493 -5.578 8.271 1.00 96.25 125 PHE A O 1
ATOM 969 N N . ASP A 1 126 ? -8.027 -5.607 10.006 1.00 95.31 126 ASP A N 1
ATOM 970 C CA . ASP A 1 126 ? -8.140 -7.020 10.385 1.00 95.31 126 ASP A CA 1
ATOM 971 C C . ASP A 1 126 ? -7.685 -7.970 9.262 1.00 95.31 126 ASP A C 1
ATOM 973 O O . ASP A 1 126 ? -8.346 -8.957 8.952 1.00 95.31 126 ASP A O 1
ATOM 977 N N . CYS A 1 127 ? -6.564 -7.642 8.609 1.00 92.81 127 CYS A N 1
ATOM 978 C CA . CYS A 1 127 ? -5.978 -8.438 7.530 1.00 92.81 127 CYS A CA 1
ATOM 979 C C . CYS A 1 127 ? -4.472 -8.680 7.737 1.00 92.81 127 CYS A C 1
ATOM 981 O O . CYS A 1 127 ? -3.827 -8.075 8.599 1.00 92.81 127 CYS A O 1
ATOM 983 N N . ALA A 1 128 ? -3.899 -9.590 6.947 1.00 92.94 128 ALA A N 1
ATOM 984 C CA . ALA A 1 128 ? -2.471 -9.891 6.974 1.00 92.94 128 ALA A CA 1
ATOM 985 C C . ALA A 1 128 ? -1.667 -8.959 6.049 1.00 92.94 128 ALA A C 1
ATOM 987 O O . ALA A 1 128 ? -2.107 -8.624 4.951 1.00 92.94 128 ALA A O 1
ATOM 988 N N . LEU A 1 129 ? -0.450 -8.598 6.471 1.00 94.19 129 LEU A N 1
ATOM 989 C CA . LEU A 1 129 ? 0.543 -7.919 5.634 1.00 94.19 129 LEU A CA 1
ATOM 990 C C . LEU A 1 129 ? 1.606 -8.928 5.178 1.00 94.19 129 LEU A C 1
ATOM 992 O O . LEU A 1 129 ? 2.289 -9.519 6.014 1.00 94.19 129 LEU A O 1
ATOM 996 N N . LEU A 1 130 ? 1.787 -9.079 3.865 1.00 91.62 130 LEU A N 1
ATOM 997 C CA . LEU A 1 130 ? 2.833 -9.913 3.269 1.00 91.62 130 LEU A CA 1
ATOM 998 C C . LEU A 1 130 ? 3.854 -9.031 2.542 1.00 91.62 130 LEU A C 1
ATOM 1000 O O . LEU A 1 130 ? 3.522 -8.397 1.546 1.00 91.62 130 LEU A O 1
ATOM 1004 N N . VAL A 1 131 ? 5.105 -9.032 3.007 1.00 91.06 131 VAL A N 1
ATOM 1005 C CA . VAL A 1 131 ? 6.225 -8.339 2.349 1.00 91.06 131 VAL A CA 1
ATOM 1006 C C . VAL A 1 131 ? 7.237 -9.377 1.884 1.00 91.06 131 VAL A C 1
ATOM 1008 O O . VAL A 1 131 ? 7.719 -10.176 2.686 1.00 91.06 131 VAL A O 1
ATOM 1011 N N . ARG A 1 132 ? 7.559 -9.376 0.590 1.00 91.06 132 ARG A N 1
ATOM 1012 C CA . ARG A 1 132 ? 8.542 -10.285 -0.015 1.00 91.06 132 ARG A CA 1
ATOM 1013 C C . ARG A 1 132 ? 9.186 -9.650 -1.242 1.00 91.06 132 ARG A C 1
ATOM 1015 O O . ARG A 1 132 ? 8.555 -8.844 -1.919 1.00 91.06 132 ARG A O 1
ATOM 1022 N N . PHE A 1 133 ? 10.411 -10.062 -1.551 1.00 91.25 133 PHE A N 1
ATOM 1023 C CA . PHE A 1 133 ? 11.053 -9.740 -2.824 1.00 91.25 133 PHE A CA 1
ATOM 1024 C C . PHE A 1 133 ? 10.623 -10.733 -3.905 1.00 91.25 133 PHE A C 1
ATOM 1026 O O . PHE A 1 133 ? 10.463 -11.923 -3.629 1.00 91.25 133 PHE A O 1
ATOM 1033 N N . VAL A 1 134 ? 10.444 -10.242 -5.131 1.00 89.06 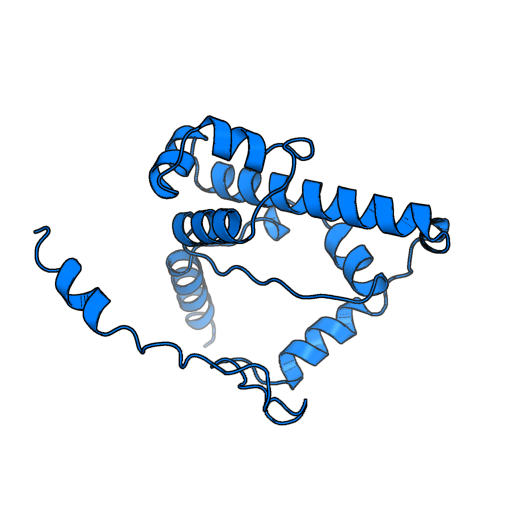134 VAL A N 1
ATOM 1034 C CA . VAL A 1 134 ? 9.997 -11.030 -6.289 1.00 89.06 134 VAL A CA 1
ATOM 1035 C C . VAL A 1 134 ? 10.802 -10.661 -7.540 1.00 89.06 134 VAL A C 1
ATOM 1037 O O . VAL A 1 134 ? 11.357 -9.562 -7.598 1.00 89.06 134 VAL A O 1
ATOM 1040 N N . PRO A 1 135 ? 10.871 -11.532 -8.563 1.00 90.62 135 PRO A N 1
ATOM 1041 C CA . PRO A 1 135 ? 11.419 -11.161 -9.867 1.00 90.62 135 PRO A CA 1
ATOM 1042 C C . PRO A 1 135 ? 10.599 -10.050 -10.547 1.00 90.62 135 PRO A C 1
ATOM 1044 O O . PRO A 1 135 ? 9.378 -10.003 -10.409 1.00 90.62 135 PRO A O 1
ATOM 1047 N N . TYR A 1 13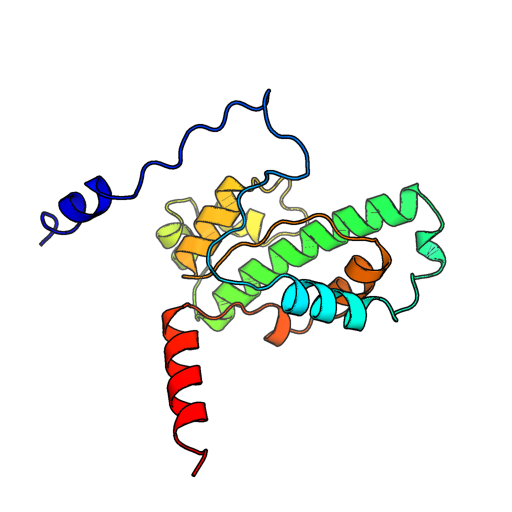6 ? 11.241 -9.208 -11.366 1.00 88.12 136 TYR A N 1
ATOM 1048 C CA . TYR A 1 136 ? 10.572 -8.112 -12.092 1.00 88.12 136 TYR A CA 1
ATOM 1049 C C . TYR A 1 136 ? 9.429 -8.573 -13.013 1.00 88.12 136 TYR A C 1
ATOM 1051 O O . TYR A 1 136 ? 8.470 -7.832 -13.204 1.00 88.12 136 TYR A O 1
ATOM 1059 N N . SER A 1 137 ? 9.504 -9.784 -13.575 1.00 85.00 137 SER A N 1
ATOM 1060 C CA . SER A 1 137 ? 8.411 -10.362 -14.371 1.00 85.00 137 SER A CA 1
ATOM 1061 C C . SER A 1 137 ? 7.149 -10.586 -13.541 1.00 85.00 137 SER A C 1
ATOM 1063 O O . SER A 1 137 ? 6.051 -10.266 -13.989 1.00 85.00 137 SER A O 1
ATOM 1065 N N . GLU A 1 138 ? 7.308 -11.097 -12.320 1.00 85.31 138 GLU A N 1
ATOM 1066 C CA . GLU A 1 138 ? 6.203 -11.302 -11.389 1.00 85.31 138 GLU A CA 1
ATOM 1067 C C . GLU A 1 138 ? 5.665 -9.962 -10.881 1.00 85.31 138 GLU A C 1
ATOM 1069 O O . GLU A 1 138 ? 4.455 -9.760 -10.869 1.00 85.31 138 GLU A O 1
ATOM 1074 N N . PHE A 1 139 ? 6.552 -9.022 -10.542 1.00 87.75 139 PHE A N 1
ATOM 1075 C CA . PHE A 1 139 ? 6.155 -7.676 -10.127 1.00 87.75 139 PHE A CA 1
ATOM 1076 C C . PHE A 1 139 ? 5.307 -6.983 -11.204 1.00 87.75 139 PHE A C 1
ATOM 1078 O O . PHE A 1 139 ? 4.177 -6.602 -10.918 1.00 87.75 139 PHE A O 1
ATOM 1085 N N . ALA A 1 140 ? 5.782 -6.932 -12.456 1.00 84.31 140 ALA A N 1
ATOM 1086 C CA . ALA A 1 140 ? 5.041 -6.343 -13.576 1.00 84.31 140 ALA A CA 1
ATOM 1087 C C . ALA A 1 140 ? 3.673 -7.007 -13.803 1.00 84.31 140 ALA A C 1
ATOM 1089 O O . ALA A 1 140 ? 2.703 -6.344 -14.161 1.00 84.31 140 ALA A O 1
ATOM 1090 N N . ALA A 1 141 ? 3.585 -8.325 -13.608 1.00 81.38 141 ALA A N 1
ATOM 1091 C CA . ALA A 1 141 ? 2.335 -9.060 -13.749 1.00 81.38 141 ALA A CA 1
ATOM 1092 C C . ALA A 1 141 ? 1.313 -8.715 -12.657 1.00 81.38 141 ALA A C 1
ATOM 1094 O O . ALA A 1 141 ? 0.116 -8.710 -12.943 1.00 81.38 141 ALA A O 1
ATOM 1095 N N . VAL A 1 142 ? 1.780 -8.480 -11.428 1.00 78.50 142 VAL A N 1
ATOM 1096 C CA . VAL A 1 142 ? 0.937 -8.177 -10.265 1.00 78.50 142 VAL A CA 1
ATOM 1097 C C . VAL A 1 142 ? 0.523 -6.707 -10.248 1.00 78.50 142 VAL A C 1
ATOM 1099 O O . VAL A 1 142 ? -0.643 -6.424 -9.996 1.00 78.50 142 VAL A O 1
ATOM 1102 N N . THR A 1 143 ? 1.431 -5.774 -10.550 1.00 77.62 143 THR A N 1
ATOM 1103 C CA . THR A 1 143 ? 1.134 -4.331 -10.499 1.00 77.62 143 THR A CA 1
ATOM 1104 C C . THR A 1 143 ? 0.342 -3.824 -11.700 1.00 77.62 143 THR A C 1
ATOM 1106 O O . THR A 1 143 ? -0.348 -2.818 -11.589 1.00 77.62 143 THR A O 1
ATOM 1109 N N . ALA A 1 144 ? 0.346 -4.540 -12.829 1.00 72.75 144 ALA A N 1
ATOM 1110 C CA . ALA A 1 144 ? -0.485 -4.187 -13.982 1.00 72.75 144 ALA A CA 1
ATOM 1111 C C . ALA A 1 144 ? -2.004 -4.307 -13.722 1.00 72.75 144 ALA A C 1
ATOM 1113 O O . ALA A 1 144 ? -2.795 -3.743 -14.479 1.00 72.75 144 ALA A O 1
ATOM 1114 N N . ASP A 1 145 ? -2.429 -5.050 -12.693 1.00 67.50 145 ASP A N 1
ATOM 1115 C CA . ASP A 1 145 ? -3.843 -5.259 -12.358 1.00 67.50 145 ASP A CA 1
ATOM 1116 C C . ASP A 1 145 ? -4.275 -4.361 -11.185 1.00 67.50 145 ASP A C 1
ATOM 1118 O O . ASP A 1 145 ? -4.242 -4.751 -10.020 1.00 67.50 145 ASP A O 1
ATOM 1122 N N . VAL A 1 146 ? -4.686 -3.131 -11.506 1.00 62.41 146 VAL A N 1
ATOM 1123 C CA . VAL A 1 146 ? -5.042 -2.078 -10.530 1.00 62.41 146 VAL A CA 1
ATOM 1124 C C . VAL A 1 146 ? -6.527 -2.065 -10.148 1.00 62.41 146 VAL A C 1
ATOM 1126 O O . VAL A 1 146 ? -7.042 -1.073 -9.628 1.00 62.41 146 VAL A O 1
ATOM 1129 N N . ARG A 1 147 ? -7.266 -3.137 -10.447 1.00 60.81 147 ARG A N 1
ATOM 1130 C CA . ARG A 1 147 ? -8.704 -3.195 -10.163 1.00 60.81 147 ARG A CA 1
ATOM 1131 C C . ARG A 1 147 ? -8.974 -3.215 -8.652 1.00 60.81 147 ARG A C 1
ATOM 1133 O O . ARG A 1 147 ? -8.253 -3.842 -7.878 1.00 60.81 147 ARG A O 1
ATOM 1140 N N . SER A 1 148 ? -10.054 -2.558 -8.226 1.00 58.44 148 SER A N 1
ATOM 1141 C CA . SER A 1 148 ? -10.404 -2.408 -6.804 1.00 58.44 148 SER A CA 1
ATOM 1142 C C . SER A 1 148 ? -10.654 -3.740 -6.085 1.00 58.44 148 SER A C 1
ATOM 1144 O O . SER A 1 148 ? -10.278 -3.882 -4.923 1.00 58.44 148 SER A O 1
ATOM 1146 N N . ASP A 1 149 ? -11.205 -4.739 -6.780 1.00 63.28 149 ASP A N 1
ATOM 1147 C CA . ASP A 1 149 ? -11.436 -6.096 -6.264 1.00 63.28 149 ASP A CA 1
ATOM 1148 C C . ASP A 1 149 ? -10.140 -6.850 -5.932 1.00 63.28 149 ASP A C 1
ATOM 1150 O O . ASP A 1 149 ? -10.148 -7.741 -5.086 1.00 63.28 149 ASP A O 1
ATOM 1154 N N . ARG A 1 150 ? -9.016 -6.482 -6.559 1.00 68.12 150 ARG A N 1
ATOM 1155 C CA . ARG A 1 150 ? -7.685 -7.031 -6.257 1.00 68.12 150 ARG A CA 1
ATOM 1156 C C . ARG A 1 150 ? -6.974 -6.302 -5.124 1.00 68.12 150 ARG A C 1
ATOM 1158 O O . ARG A 1 150 ? -6.145 -6.902 -4.444 1.00 68.12 150 ARG A O 1
ATOM 1165 N N . LEU A 1 151 ? -7.293 -5.026 -4.916 1.00 77.00 151 LEU A N 1
ATOM 1166 C CA . LEU A 1 151 ? -6.693 -4.199 -3.869 1.00 77.00 151 LEU A CA 1
ATOM 1167 C C . LEU A 1 151 ? -7.381 -4.384 -2.511 1.00 77.00 151 LEU A C 1
ATOM 1169 O O . LEU A 1 151 ? -6.747 -4.215 -1.468 1.00 77.00 151 LEU A O 1
ATOM 1173 N N . LEU A 1 152 ? -8.662 -4.752 -2.491 1.00 80.94 152 LEU A N 1
ATOM 1174 C CA . LEU A 1 152 ? -9.384 -5.031 -1.255 1.00 80.94 152 LEU A CA 1
ATOM 1175 C C . LEU A 1 152 ? -8.848 -6.301 -0.573 1.00 80.94 152 LEU A C 1
ATOM 1177 O O . LEU A 1 152 ? -8.946 -7.401 -1.106 1.00 80.94 152 LEU A O 1
ATOM 1181 N N . ALA A 1 153 ? -8.350 -6.158 0.655 1.00 85.81 153 ALA A N 1
ATOM 1182 C CA . ALA A 1 153 ? -8.072 -7.276 1.545 1.00 85.81 153 ALA A CA 1
ATOM 1183 C C . ALA A 1 153 ? -9.231 -7.370 2.542 1.00 85.81 153 ALA A C 1
ATOM 1185 O O . ALA A 1 153 ? -9.356 -6.517 3.426 1.00 85.81 153 ALA A O 1
ATOM 1186 N N . CYS A 1 154 ? -10.119 -8.355 2.380 1.00 81.88 154 CYS A N 1
ATOM 1187 C CA . CYS A 1 154 ? -11.232 -8.542 3.314 1.00 81.88 154 CYS A CA 1
ATOM 1188 C C . CYS A 1 154 ? -10.718 -8.827 4.736 1.00 81.88 154 CYS A C 1
ATOM 1190 O O . CYS A 1 154 ? -9.613 -9.343 4.913 1.00 81.88 154 CYS A O 1
ATOM 1192 N N . GLY A 1 155 ? -11.484 -8.416 5.751 1.00 81.06 155 GLY A N 1
ATOM 1193 C CA . GLY A 1 155 ? -11.127 -8.712 7.136 1.00 81.06 155 GLY A CA 1
ATOM 1194 C C . GLY A 1 155 ? -11.271 -10.206 7.425 1.00 81.06 155 GLY A C 1
ATOM 1195 O O . GLY A 1 155 ? -12.088 -10.882 6.797 1.00 81.06 155 GLY A O 1
ATOM 1196 N N . PHE A 1 156 ? -10.536 -10.722 8.409 1.00 81.88 156 PHE A N 1
ATOM 1197 C CA . PHE A 1 156 ? -10.549 -12.146 8.762 1.00 81.88 156 PHE A CA 1
ATOM 1198 C C . PHE A 1 156 ? -11.968 -12.685 9.015 1.00 81.88 156 PHE A C 1
ATOM 1200 O O . PHE A 1 156 ? -12.331 -13.769 8.562 1.00 81.88 156 PHE A O 1
ATOM 1207 N N . ASN A 1 157 ? -12.819 -11.916 9.700 1.00 79.06 157 ASN A N 1
ATOM 1208 C CA . ASN A 1 157 ? -14.205 -12.330 9.954 1.00 79.06 157 ASN A CA 1
ATOM 1209 C C . ASN A 1 157 ? -15.072 -12.385 8.681 1.00 79.06 157 ASN A C 1
ATOM 1211 O O . ASN A 1 157 ? -15.962 -13.238 8.575 1.00 79.06 157 ASN A O 1
ATOM 1215 N N . ASP A 1 158 ? -14.810 -11.504 7.715 1.00 76.19 158 ASP A N 1
ATOM 1216 C CA . ASP A 1 158 ? -15.524 -11.474 6.436 1.00 76.19 158 ASP A CA 1
ATOM 1217 C C . ASP A 1 158 ? -15.118 -12.684 5.577 1.00 76.19 158 ASP A C 1
ATOM 1219 O O . ASP A 1 158 ? -15.981 -13.368 5.021 1.00 76.19 158 ASP A O 1
ATOM 1223 N N . GLU A 1 159 ? -13.823 -13.021 5.564 1.00 77.12 159 GLU A N 1
ATOM 1224 C CA . GLU A 1 159 ? -13.266 -14.214 4.908 1.00 77.12 159 GLU A CA 1
ATOM 1225 C C . GLU A 1 159 ? -13.888 -15.517 5.451 1.00 77.12 159 GLU A C 1
ATOM 1227 O O . GLU A 1 159 ? -14.327 -16.395 4.696 1.00 77.12 159 GLU A O 1
ATOM 1232 N N . GLN A 1 160 ? -13.998 -15.630 6.779 1.00 72.69 160 GLN A N 1
ATOM 1233 C CA . GLN A 1 160 ? -14.605 -16.789 7.445 1.00 72.69 160 GLN A CA 1
ATOM 1234 C C . GLN A 1 160 ? -16.094 -16.946 7.106 1.00 72.69 160 GLN A C 1
ATOM 1236 O O . GLN A 1 160 ? -16.601 -18.066 6.989 1.00 72.69 160 GLN A O 1
ATOM 1241 N N . SER A 1 161 ? -16.806 -15.833 6.927 1.00 61.81 161 SER A N 1
ATOM 1242 C CA . SER A 1 161 ? -18.235 -15.834 6.599 1.00 61.81 161 SER A CA 1
ATOM 1243 C C . SER A 1 161 ? -18.489 -16.267 5.152 1.00 61.81 161 SER A C 1
ATOM 1245 O O . SER A 1 161 ? -19.422 -17.029 4.897 1.00 61.81 161 SER A O 1
ATOM 1247 N N . GLN A 1 162 ? -17.626 -15.864 4.216 1.00 60.03 162 GLN A N 1
ATOM 1248 C CA . GLN A 1 162 ? -17.706 -16.274 2.808 1.00 60.03 162 GLN A CA 1
ATOM 1249 C C . GLN A 1 162 ? -17.385 -17.765 2.618 1.00 60.03 162 GLN A C 1
ATOM 1251 O O . GLN A 1 162 ? -18.089 -18.458 1.883 1.00 60.03 162 GLN A O 1
ATOM 1256 N N . THR A 1 163 ? -16.393 -18.288 3.346 1.00 58.56 163 THR A N 1
ATOM 1257 C CA . THR A 1 163 ? -15.985 -19.705 3.275 1.00 58.56 163 THR A CA 1
ATOM 1258 C C . THR A 1 163 ? -17.077 -20.666 3.771 1.00 58.56 163 THR A C 1
ATOM 1260 O O . THR A 1 163 ? -17.232 -21.775 3.259 1.00 58.56 163 THR A O 1
ATOM 1263 N N . ARG A 1 164 ? -17.892 -20.249 4.752 1.00 43.47 164 ARG A N 1
ATOM 1264 C CA . ARG A 1 164 ? -19.013 -21.064 5.260 1.00 43.47 164 ARG A CA 1
ATOM 1265 C C . ARG A 1 164 ? -20.190 -21.157 4.288 1.00 43.47 164 ARG A C 1
ATOM 1267 O O . ARG A 1 164 ? -20.902 -22.155 4.319 1.00 43.47 164 ARG A O 1
ATOM 1274 N N . ILE A 1 165 ? -20.393 -20.146 3.444 1.00 51.12 165 ILE A N 1
ATOM 1275 C CA . ILE A 1 165 ? -21.502 -20.109 2.478 1.00 51.12 165 ILE A CA 1
ATOM 1276 C C . ILE A 1 165 ? -21.185 -20.967 1.248 1.00 51.12 165 ILE A C 1
ATOM 1278 O O . ILE A 1 165 ? -22.072 -21.615 0.709 1.00 51.12 165 ILE A O 1
ATOM 1282 N N . THR A 1 166 ? -19.927 -21.028 0.813 1.00 52.44 166 THR A N 1
ATOM 1283 C CA . THR A 1 166 ? -19.534 -21.849 -0.344 1.00 52.44 166 THR A CA 1
ATOM 1284 C C . THR A 1 166 ? -19.454 -23.342 -0.017 1.00 52.44 166 THR A C 1
ATOM 1286 O O . THR A 1 166 ? -19.745 -24.168 -0.877 1.00 52.44 166 THR A O 1
ATOM 1289 N N . SER A 1 167 ? -19.142 -23.700 1.232 1.00 50.00 167 SER A N 1
ATOM 1290 C CA . SER A 1 167 ? -19.104 -25.096 1.695 1.00 50.00 167 SER A CA 1
ATOM 1291 C C . SER A 1 167 ? -20.498 -25.739 1.845 1.00 50.00 167 SER A C 1
ATOM 1293 O O . SER A 1 167 ? -20.625 -26.958 1.785 1.00 50.00 167 SER A O 1
ATOM 1295 N N . SER A 1 168 ? -21.573 -24.950 1.981 1.00 44.91 168 SER A N 1
ATOM 1296 C CA . SER A 1 168 ? -22.942 -25.475 2.147 1.00 44.91 168 SER A CA 1
ATOM 1297 C C . SER A 1 168 ? -23.708 -25.731 0.840 1.00 44.91 168 SER A C 1
ATOM 1299 O O . SER A 1 168 ? -24.809 -26.275 0.893 1.00 44.91 168 SER A O 1
ATOM 1301 N N . TYR A 1 169 ? -23.136 -25.394 -0.321 1.00 41.94 169 TYR A N 1
ATOM 1302 C CA . TYR A 1 169 ? -23.726 -25.635 -1.652 1.00 41.94 169 TYR A CA 1
ATOM 1303 C C . TYR A 1 169 ? -23.009 -26.742 -2.448 1.00 41.94 169 TYR A C 1
ATOM 1305 O O . TYR A 1 169 ? -23.098 -26.793 -3.673 1.00 41.94 169 TYR A O 1
ATOM 1313 N N . GLY A 1 170 ? -22.298 -27.634 -1.756 1.00 46.09 170 GLY A N 1
ATOM 1314 C CA . GLY A 1 170 ? -21.674 -28.827 -2.329 1.00 46.09 170 GLY A CA 1
ATOM 1315 C C . GLY A 1 170 ? -22.269 -30.116 -1.764 1.00 46.09 170 GLY A C 1
ATOM 1316 O O . GLY A 1 170 ? -21.580 -30.822 -1.034 1.00 46.09 170 GLY A O 1
ATOM 1317 N N . HIS A 1 171 ? -23.529 -30.411 -2.092 1.00 38.44 171 HIS A N 1
ATOM 1318 C CA . HIS A 1 171 ? -24.128 -31.745 -1.977 1.00 38.44 171 HIS A CA 1
ATOM 1319 C C . HIS A 1 171 ? -25.023 -32.030 -3.178 1.00 38.44 171 HIS A C 1
ATOM 1321 O O . HIS A 1 171 ? -25.778 -31.113 -3.574 1.00 38.44 171 HIS A O 1
#

Foldseek 3Di:
DVPPVVVVVVPDPPPPPDDPPPDDVVPPDDDPDDDPVVVVVVQVVLLPADQPPQCVDPVRVVVVLLLLVLQLQLLLLVLLQVVVVHDLVLLCVQLVHDSLVSVLSNDSPSDDDDPNSVVSSCSSSQHDDDDDDDDSSSVCSLSVPSDSVSSHDHHPVVVVVVVVVVVVPPD

pLDDT: mean 73.07, std 22.11, range [32.91, 97.94]

Secondary structure (DSSP, 8-state):
--TTHHHHGGGS-------TTS--GGGPPPPTT--HHHHHHHHHHHTTSPPPGGGGSHHHHHHHHHHHHHHHHHHHHHHHHHHTT--HHHHHHHTTS-HHHHHHHT-TTS-PPPHHHHHHHHHHHT---------HHHHHHHHT---HHHH----HHHHHHHHHHHHTT--

Radius of gyration: 19.47 Å; chains: 1; bounding box: 49×45×56 Å